Protein AF-A0A5S4T501-F1 (afdb_monomer_lite)

Structure (mmCIF, N/CA/C/O backbone):
data_AF-A0A5S4T501-F1
#
_entry.id   AF-A0A5S4T501-F1
#
loop_
_atom_site.group_PDB
_atom_site.id
_atom_site.type_symbol
_atom_site.label_atom_id
_atom_site.label_alt_id
_atom_site.label_comp_id
_atom_site.label_asym_id
_atom_site.label_entity_id
_atom_site.label_seq_id
_atom_site.pdbx_PDB_ins_code
_atom_site.Cartn_x
_atom_site.Cartn_y
_atom_site.Cartn_z
_atom_site.occupancy
_atom_site.B_iso_or_equiv
_atom_site.auth_seq_id
_atom_site.auth_comp_id
_atom_site.auth_asym_id
_atom_site.auth_a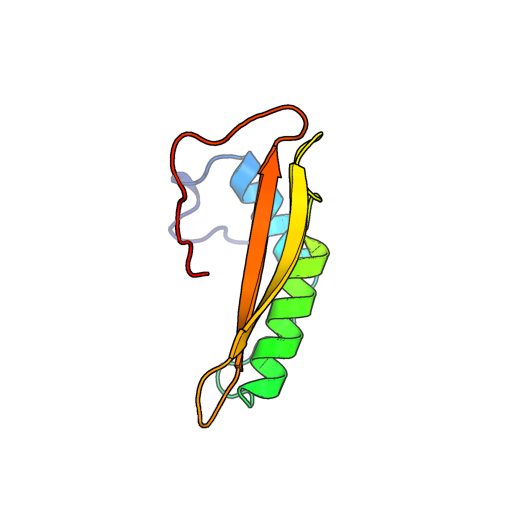tom_id
_atom_site.pdbx_PDB_model_num
ATOM 1 N N . MET A 1 1 ? 12.383 9.276 -26.390 1.00 61.41 1 MET A N 1
ATOM 2 C CA . MET A 1 1 ? 11.109 8.535 -26.317 1.00 61.41 1 MET A CA 1
ATOM 3 C C . MET A 1 1 ? 9.989 9.536 -26.491 1.00 61.41 1 MET A C 1
ATOM 5 O O . MET A 1 1 ? 10.057 10.598 -25.885 1.00 61.41 1 MET A O 1
ATOM 9 N N . ASP A 1 2 ? 9.027 9.239 -27.358 1.00 83.62 2 ASP A N 1
ATOM 10 C CA . ASP A 1 2 ? 7.805 10.034 -27.459 1.00 83.62 2 ASP A CA 1
ATOM 11 C C . ASP A 1 2 ? 7.016 9.892 -26.145 1.00 83.62 2 ASP A C 1
ATOM 13 O O . ASP A 1 2 ? 6.739 8.775 -25.713 1.00 83.62 2 ASP A O 1
ATOM 17 N N . ARG A 1 3 ? 6.705 11.016 -25.485 1.00 86.12 3 ARG A N 1
ATOM 18 C CA . ARG A 1 3 ? 5.919 11.047 -24.234 1.00 86.12 3 ARG A CA 1
ATOM 19 C C . ARG A 1 3 ? 4.418 10.823 -24.478 1.00 86.12 3 ARG A C 1
ATOM 21 O O . ARG A 1 3 ? 3.641 10.736 -23.530 1.00 86.12 3 ARG A O 1
ATOM 28 N N . GLY A 1 4 ? 4.008 10.689 -25.739 1.00 89.56 4 GLY A N 1
ATOM 29 C CA . GLY A 1 4 ? 2.669 10.284 -26.138 1.00 89.56 4 GLY A CA 1
ATOM 30 C C . GLY A 1 4 ? 1.601 11.355 -25.913 1.00 89.56 4 GLY A C 1
ATOM 31 O O . GLY A 1 4 ? 1.872 12.498 -25.549 1.00 89.56 4 GLY A O 1
ATOM 32 N N . LYS A 1 5 ? 0.337 10.966 -26.119 1.00 93.38 5 LYS A N 1
ATOM 33 C CA . LYS A 1 5 ? -0.825 11.879 -26.151 1.00 93.38 5 LYS A CA 1
ATOM 34 C C . LYS A 1 5 ? -1.071 12.697 -24.874 1.00 93.38 5 LYS A C 1
ATOM 36 O O . LYS A 1 5 ? -1.834 13.655 -24.917 1.00 93.38 5 LYS A O 1
ATOM 41 N N . TYR A 1 6 ? -0.458 12.324 -23.751 1.00 92.56 6 TYR A N 1
ATOM 42 C CA . TYR A 1 6 ? -0.622 13.002 -22.461 1.00 92.56 6 TYR A CA 1
ATOM 43 C C . TYR A 1 6 ? 0.565 13.897 -22.087 1.00 92.56 6 TYR A C 1
ATOM 45 O O . TYR A 1 6 ? 0.548 14.491 -21.012 1.00 92.56 6 TYR A O 1
ATOM 53 N N . ALA A 1 7 ? 1.564 14.039 -22.971 1.00 93.12 7 ALA A N 1
ATOM 54 C CA . ALA A 1 7 ? 2.803 14.790 -22.739 1.00 93.12 7 ALA A CA 1
ATOM 55 C C . ALA A 1 7 ? 2.593 16.159 -22.071 1.00 93.12 7 ALA A C 1
ATOM 57 O O . ALA A 1 7 ? 3.339 16.524 -21.167 1.00 93.12 7 ALA A O 1
ATOM 58 N N . GLN A 1 8 ? 1.570 16.897 -22.509 1.00 94.69 8 GLN A N 1
ATOM 59 C CA . GLN A 1 8 ? 1.297 18.269 -22.073 1.00 94.69 8 GLN A CA 1
ATOM 60 C C . GLN A 1 8 ? 0.352 18.374 -20.864 1.00 94.69 8 GLN A C 1
ATOM 62 O O . GLN A 1 8 ? 0.146 19.476 -20.368 1.00 94.69 8 GLN A O 1
ATOM 67 N N . LEU A 1 9 ? -0.246 17.265 -20.409 1.00 96.00 9 LEU A N 1
ATOM 68 C CA . LEU A 1 9 ? -1.222 17.263 -19.308 1.00 96.00 9 LEU A CA 1
ATOM 69 C C . LEU A 1 9 ? -0.613 16.891 -17.956 1.00 96.00 9 LEU A C 1
ATOM 71 O O . LEU A 1 9 ? -1.232 17.144 -16.927 1.00 96.00 9 LEU A O 1
ATOM 75 N N . LEU A 1 10 ? 0.558 16.258 -17.964 1.00 95.88 10 LEU A N 1
ATOM 76 C CA . LEU A 1 10 ? 1.237 15.822 -16.751 1.00 95.88 10 LEU A CA 1
ATOM 77 C C . LEU A 1 10 ? 2.330 16.817 -16.384 1.00 95.88 10 LEU A C 1
ATOM 79 O O . LEU A 1 10 ? 3.087 17.280 -17.244 1.00 95.88 10 LEU A O 1
ATOM 83 N N . ASP A 1 11 ? 2.413 17.131 -15.100 1.00 96.00 11 ASP A N 1
ATOM 84 C CA . ASP A 1 11 ? 3.469 17.970 -14.562 1.00 96.00 11 ASP A CA 1
ATOM 85 C C . ASP A 1 11 ? 4.835 17.247 -14.584 1.00 96.00 11 ASP A C 1
ATOM 87 O O . ASP A 1 11 ? 4.924 16.025 -14.775 1.00 96.00 11 ASP A O 1
ATOM 91 N N . PRO A 1 12 ? 5.939 17.998 -14.420 1.00 95.12 12 PRO A N 1
ATOM 92 C CA . PRO A 1 12 ? 7.277 17.420 -14.448 1.00 95.12 12 PRO A CA 1
ATOM 93 C C . PRO A 1 12 ? 7.541 16.350 -13.378 1.00 95.12 12 PRO A C 1
ATOM 95 O O . PRO A 1 12 ? 8.336 15.446 -13.638 1.00 95.12 12 PRO A O 1
ATOM 98 N N . GLU A 1 13 ? 6.905 16.425 -12.204 1.00 95.69 13 GLU A N 1
ATOM 99 C CA . GLU A 1 13 ? 7.106 15.458 -11.115 1.00 95.69 13 GLU A CA 1
ATOM 100 C C . GLU A 1 13 ? 6.483 14.105 -11.474 1.00 95.69 13 GLU A C 1
ATOM 102 O O . GLU A 1 13 ? 7.137 13.066 -11.351 1.00 95.69 13 GLU A O 1
ATOM 107 N N . TYR A 1 14 ? 5.273 14.111 -12.036 1.00 94.19 14 TYR A N 1
ATOM 108 C CA . TYR A 1 14 ? 4.650 12.895 -12.560 1.00 94.19 14 TYR A CA 1
ATOM 109 C C . TYR A 1 14 ? 5.468 12.258 -13.688 1.00 94.19 14 TYR A C 1
ATOM 111 O O . TYR A 1 14 ? 5.599 11.033 -13.734 1.00 94.19 14 TYR A O 1
ATOM 119 N N . TRP A 1 15 ? 6.070 13.056 -14.575 1.00 94.81 15 TRP A N 1
ATOM 120 C CA . TRP A 1 15 ? 6.977 12.515 -15.594 1.00 94.81 15 TRP A CA 1
ATOM 121 C C . TRP A 1 15 ? 8.216 11.858 -14.987 1.00 94.81 15 TRP A C 1
ATOM 123 O O . TRP A 1 15 ? 8.591 10.772 -15.424 1.00 94.81 15 TRP A O 1
ATOM 133 N N . ALA A 1 16 ? 8.819 12.466 -13.962 1.00 94.44 16 ALA A N 1
ATOM 134 C CA . ALA A 1 16 ? 9.954 11.870 -13.262 1.00 94.44 16 ALA A CA 1
ATOM 135 C C . ALA A 1 16 ? 9.580 10.530 -12.601 1.00 94.44 16 ALA A C 1
ATOM 137 O O . ALA A 1 16 ? 10.356 9.574 -12.659 1.00 94.44 16 ALA A O 1
ATOM 138 N N . TYR A 1 17 ? 8.375 10.432 -12.031 1.00 92.62 17 TYR A N 1
ATOM 139 C CA . TYR A 1 17 ? 7.849 9.173 -11.505 1.00 92.62 17 TYR A CA 1
ATOM 140 C C . TYR A 1 17 ? 7.680 8.111 -12.604 1.00 92.62 17 TYR A C 1
ATOM 142 O O . TYR A 1 17 ? 8.164 6.990 -12.447 1.00 92.62 17 TYR A O 1
ATOM 150 N N . ILE A 1 18 ? 7.065 8.458 -13.741 1.00 92.00 18 ILE A N 1
ATOM 151 C CA . ILE A 1 18 ? 6.889 7.542 -14.884 1.00 92.00 18 ILE A CA 1
ATOM 152 C C . ILE A 1 18 ? 8.240 7.039 -15.404 1.00 92.00 18 ILE A C 1
ATOM 154 O O . ILE A 1 18 ? 8.402 5.840 -15.64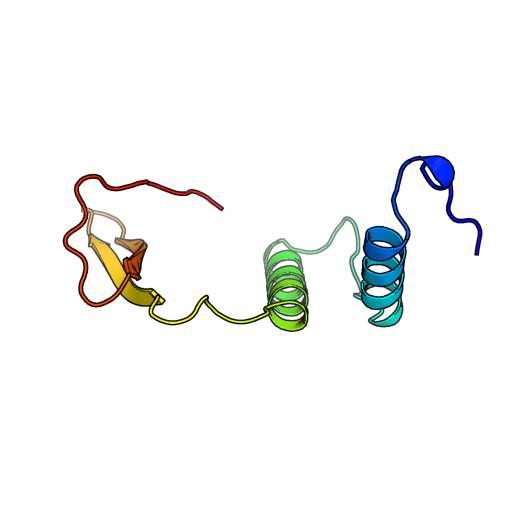1 1.00 92.00 18 ILE A O 1
ATOM 158 N N . ASP A 1 19 ? 9.225 7.927 -15.545 1.00 92.62 19 ASP A N 1
ATOM 159 C CA . ASP A 1 19 ? 10.571 7.561 -15.990 1.00 92.62 19 ASP A CA 1
ATOM 160 C C . ASP A 1 19 ? 11.228 6.572 -14.999 1.00 92.62 19 ASP A C 1
ATOM 162 O O . ASP A 1 19 ? 11.825 5.576 -15.416 1.00 92.62 19 ASP A O 1
ATOM 166 N N . ALA A 1 20 ? 11.040 6.770 -13.687 1.00 92.50 20 ALA A N 1
ATOM 167 C CA . ALA A 1 20 ? 11.538 5.868 -12.644 1.00 92.50 20 ALA A CA 1
ATOM 168 C C . ALA A 1 20 ? 10.833 4.496 -12.607 1.00 92.50 20 ALA A C 1
ATOM 170 O O . ALA A 1 20 ? 11.457 3.497 -12.227 1.00 92.50 20 ALA A O 1
ATOM 171 N N . VAL A 1 21 ? 9.549 4.434 -12.977 1.00 90.69 21 VAL A N 1
ATOM 172 C CA . VAL A 1 21 ? 8.800 3.178 -13.156 1.00 90.69 21 VAL A CA 1
ATOM 173 C C . VAL A 1 21 ? 9.310 2.433 -14.388 1.00 90.69 21 VAL A C 1
ATOM 175 O O . VAL A 1 21 ? 9.671 1.261 -14.287 1.00 90.69 21 VAL A O 1
ATOM 178 N N . ASN A 1 22 ? 9.415 3.109 -15.534 1.00 89.38 22 ASN A N 1
ATOM 179 C CA . ASN A 1 22 ? 9.824 2.491 -16.797 1.00 89.38 22 ASN A CA 1
ATOM 180 C C . ASN A 1 22 ? 11.251 1.926 -16.752 1.00 89.38 22 ASN A C 1
ATOM 182 O O . ASN A 1 22 ? 11.500 0.854 -17.300 1.00 89.38 22 ASN A O 1
ATOM 186 N N . ALA A 1 23 ? 12.173 2.603 -16.060 1.00 90.69 23 ALA A N 1
ATOM 187 C CA . ALA A 1 23 ? 13.559 2.156 -15.913 1.00 90.69 23 ALA A CA 1
ATOM 188 C C . ALA A 1 23 ? 13.713 0.819 -15.157 1.00 90.69 23 ALA A C 1
ATOM 190 O O . ALA A 1 23 ? 14.759 0.182 -15.252 1.00 90.69 23 ALA A O 1
ATOM 191 N N . ARG A 1 24 ? 12.693 0.384 -14.403 1.00 86.62 24 ARG A N 1
ATOM 192 C CA . ARG A 1 24 ? 12.707 -0.891 -13.663 1.00 86.62 24 ARG A CA 1
ATOM 193 C C . ARG A 1 24 ? 12.311 -2.102 -14.510 1.00 86.62 24 ARG A C 1
ATOM 195 O O . ARG A 1 24 ? 12.543 -3.221 -14.074 1.00 86.62 24 ARG A O 1
ATOM 202 N N . HIS A 1 25 ? 11.768 -1.893 -15.713 1.00 81.88 25 HIS A N 1
ATOM 203 C CA . HIS A 1 25 ? 11.457 -2.956 -16.679 1.00 81.88 25 HIS A CA 1
ATOM 204 C C . HIS A 1 25 ? 10.608 -4.118 -16.121 1.00 81.88 25 HIS A C 1
ATOM 206 O O . HIS A 1 25 ? 10.916 -5.287 -16.352 1.00 81.88 25 HIS A O 1
ATOM 212 N N . PHE A 1 26 ? 9.509 -3.807 -15.426 1.00 83.31 26 PHE A N 1
ATOM 213 C CA . PHE A 1 26 ? 8.540 -4.818 -14.989 1.00 83.31 26 PHE A CA 1
ATOM 214 C C . PHE A 1 26 ? 7.984 -5.606 -16.187 1.00 83.31 26 PHE A C 1
ATOM 216 O O . PHE A 1 26 ? 7.464 -5.026 -17.143 1.00 83.31 26 PHE A O 1
ATOM 223 N N . SER A 1 27 ? 8.092 -6.933 -16.148 1.00 77.69 27 SER A N 1
ATOM 224 C CA . SER A 1 27 ? 7.781 -7.842 -17.261 1.00 77.69 27 SER A CA 1
ATOM 225 C C . SER A 1 27 ? 6.291 -8.198 -17.360 1.00 77.69 27 SER A C 1
ATOM 227 O O . SER A 1 27 ? 5.919 -9.366 -17.465 1.00 77.69 27 SER A O 1
ATOM 229 N N . ALA A 1 28 ? 5.418 -7.190 -17.340 1.00 82.38 28 ALA A N 1
ATOM 230 C CA . ALA A 1 28 ? 3.975 -7.393 -17.452 1.00 82.38 28 ALA A CA 1
ATOM 231 C C . ALA A 1 28 ? 3.564 -7.881 -18.855 1.00 82.38 28 ALA A C 1
ATOM 233 O O . ALA A 1 28 ? 4.022 -7.357 -19.873 1.00 82.38 28 ALA A O 1
ATOM 234 N N . ASN A 1 29 ? 2.644 -8.846 -18.917 1.00 85.00 29 ASN A N 1
ATOM 235 C CA . ASN A 1 29 ? 2.032 -9.337 -20.154 1.00 85.00 29 ASN A CA 1
ATOM 236 C C . ASN A 1 29 ? 0.527 -9.580 -19.933 1.00 85.00 29 ASN A C 1
ATOM 238 O O . ASN A 1 29 ? 0.135 -10.135 -18.914 1.00 85.00 29 ASN A O 1
ATOM 242 N N . ALA A 1 30 ? -0.306 -9.208 -20.910 1.00 80.56 30 ALA A N 1
ATOM 243 C CA . ALA A 1 30 ? -1.772 -9.257 -20.876 1.00 80.56 30 ALA A CA 1
ATOM 244 C C . ALA A 1 30 ? -2.410 -10.669 -20.827 1.00 80.56 30 ALA A C 1
ATOM 246 O O . ALA A 1 30 ? -3.607 -10.808 -21.067 1.00 80.56 30 ALA A O 1
ATOM 247 N N . GLY A 1 31 ? -1.641 -11.721 -20.548 1.00 88.94 31 GLY A N 1
ATOM 248 C CA . GLY A 1 31 ? -2.132 -13.099 -20.438 1.00 88.94 31 GLY A CA 1
ATOM 249 C C . GLY A 1 31 ? -1.478 -13.888 -19.308 1.00 88.94 31 GLY A C 1
ATOM 250 O O . GLY A 1 31 ? -1.427 -15.116 -19.370 1.00 88.94 31 GLY A O 1
ATOM 251 N N . MET A 1 32 ? -0.905 -13.198 -18.323 1.00 93.38 32 MET A N 1
ATOM 252 C CA . MET A 1 32 ? -0.284 -13.850 -17.178 1.00 93.38 32 MET A CA 1
ATOM 253 C C . MET A 1 32 ? -1.348 -14.542 -16.307 1.00 93.38 32 MET A C 1
ATOM 255 O O . MET A 1 32 ? -2.476 -14.068 -16.196 1.00 93.38 32 MET A O 1
ATOM 259 N N . PRO A 1 33 ? -1.021 -15.675 -15.662 1.00 95.31 33 PRO A N 1
ATOM 260 C CA . PRO A 1 33 ? -1.848 -16.208 -14.586 1.00 95.31 33 PRO A CA 1
ATOM 261 C C . PRO A 1 33 ? -2.012 -15.169 -13.470 1.00 95.31 33 PRO A C 1
ATOM 263 O O . PRO A 1 33 ? -1.051 -14.472 -13.133 1.00 95.31 33 PRO A O 1
ATOM 266 N N . VAL A 1 34 ? -3.194 -15.104 -12.853 1.00 94.75 34 VAL A N 1
ATOM 267 C CA . VAL A 1 34 ? -3.522 -14.091 -11.831 1.00 94.75 34 VAL A CA 1
ATOM 268 C C . VAL A 1 34 ? -2.548 -14.103 -10.647 1.00 94.75 34 VAL A C 1
ATOM 270 O O . VAL A 1 34 ? -2.263 -13.070 -10.049 1.00 94.75 34 VAL A O 1
ATOM 273 N N . GLU A 1 35 ? -1.981 -15.258 -10.315 1.00 94.94 35 GLU A N 1
ATOM 274 C CA . GLU A 1 35 ? -0.972 -15.416 -9.272 1.00 94.94 35 GLU A CA 1
ATOM 275 C C . GLU A 1 35 ? 0.337 -14.706 -9.636 1.00 94.94 35 GLU A C 1
ATOM 277 O O . GLU A 1 35 ? 0.962 -14.086 -8.777 1.00 94.94 35 GLU A O 1
ATOM 282 N N . GLN A 1 36 ? 0.735 -14.758 -10.909 1.00 93.81 36 GLN A N 1
ATOM 283 C CA . GLN A 1 36 ? 1.928 -14.071 -11.403 1.00 93.81 36 GLN A CA 1
ATOM 284 C C . GLN A 1 36 ? 1.681 -12.569 -11.541 1.00 93.81 36 GLN A C 1
ATOM 286 O O . GLN A 1 36 ? 2.564 -11.779 -11.219 1.00 93.81 36 GLN A O 1
ATOM 291 N N . GLU A 1 37 ? 0.478 -12.168 -11.963 1.00 93.69 37 GLU A N 1
ATOM 292 C CA . GLU A 1 37 ? 0.082 -10.756 -11.974 1.00 93.69 37 GLU A CA 1
ATOM 293 C C . GLU A 1 37 ? 0.126 -10.154 -10.565 1.00 93.69 37 GLU A C 1
ATOM 295 O O . GLU A 1 37 ? 0.665 -9.065 -10.379 1.00 93.69 37 GLU A O 1
ATOM 300 N N . ARG A 1 38 ? -0.373 -10.880 -9.554 1.00 94.19 38 ARG A N 1
ATOM 301 C CA . ARG A 1 38 ? -0.313 -10.455 -8.147 1.00 94.19 38 ARG A CA 1
ATOM 302 C C . ARG A 1 38 ? 1.116 -10.337 -7.638 1.00 94.19 38 ARG A C 1
ATOM 304 O O . ARG A 1 38 ? 1.445 -9.327 -7.032 1.00 94.19 38 ARG A O 1
ATOM 311 N N . ALA A 1 39 ? 1.965 -11.324 -7.920 1.00 93.62 39 ALA A N 1
ATOM 312 C CA . ALA A 1 39 ? 3.369 -11.271 -7.520 1.00 93.62 39 ALA A CA 1
ATOM 313 C C . ALA A 1 39 ? 4.094 -10.064 -8.140 1.00 93.62 39 ALA A C 1
ATOM 315 O O . ALA A 1 39 ? 4.829 -9.365 -7.444 1.00 93.62 39 ALA A O 1
ATOM 316 N N . LEU A 1 40 ? 3.840 -9.785 -9.423 1.00 93.12 40 LEU A N 1
ATOM 317 C CA . LEU A 1 40 ? 4.396 -8.615 -10.098 1.00 93.12 40 LEU A CA 1
ATOM 318 C C . LEU A 1 40 ? 3.868 -7.309 -9.490 1.00 93.12 40 LEU A C 1
ATOM 320 O O . LEU A 1 40 ? 4.635 -6.379 -9.259 1.00 93.12 40 LEU A O 1
ATOM 324 N N . TYR A 1 41 ? 2.569 -7.238 -9.198 1.00 91.50 41 TYR A N 1
ATOM 325 C CA . TYR A 1 41 ? 1.976 -6.072 -8.550 1.00 91.50 41 TYR A CA 1
ATOM 326 C C . TYR A 1 41 ? 2.567 -5.824 -7.155 1.00 91.50 41 TYR A C 1
ATOM 328 O O . TYR A 1 41 ? 2.901 -4.685 -6.832 1.00 91.50 41 TYR A O 1
ATOM 336 N N . ASP A 1 42 ? 2.748 -6.872 -6.348 1.00 93.62 42 ASP A N 1
ATOM 337 C CA . ASP A 1 42 ? 3.354 -6.772 -5.017 1.00 93.62 42 ASP A CA 1
ATOM 338 C C . ASP A 1 42 ? 4.808 -6.278 -5.096 1.00 93.62 42 ASP A C 1
ATOM 340 O O . ASP A 1 42 ? 5.217 -5.427 -4.303 1.00 93.62 42 ASP A O 1
ATOM 344 N N . GLU A 1 43 ? 5.576 -6.743 -6.088 1.00 92.81 43 GLU A N 1
ATOM 345 C CA . GLU A 1 43 ? 6.930 -6.251 -6.367 1.00 92.81 43 GLU A CA 1
ATOM 346 C C . GLU A 1 43 ? 6.922 -4.758 -6.728 1.00 92.81 43 GLU A C 1
ATOM 348 O O . GLU A 1 43 ? 7.672 -3.963 -6.150 1.00 92.81 43 GLU A O 1
ATOM 353 N N . MET A 1 44 ? 6.038 -4.358 -7.648 1.00 91.62 44 MET A N 1
ATOM 354 C CA . MET A 1 44 ? 5.871 -2.962 -8.048 1.00 91.62 44 MET A CA 1
ATOM 355 C C . MET A 1 44 ? 5.493 -2.082 -6.851 1.00 91.62 44 MET A C 1
ATOM 357 O O . MET A 1 44 ? 6.117 -1.045 -6.624 1.00 91.62 44 MET A O 1
ATOM 361 N N . ALA A 1 45 ? 4.505 -2.498 -6.057 1.00 91.38 45 ALA A N 1
ATOM 362 C CA . ALA A 1 45 ? 4.044 -1.762 -4.886 1.00 91.38 45 ALA A CA 1
ATOM 363 C C . ALA A 1 45 ? 5.153 -1.620 -3.832 1.00 91.38 45 ALA A C 1
ATOM 365 O O . ALA A 1 45 ? 5.336 -0.535 -3.275 1.00 91.38 45 ALA A O 1
ATOM 366 N N . ALA A 1 46 ? 5.935 -2.677 -3.593 1.00 92.38 46 ALA A N 1
ATOM 367 C CA . ALA A 1 46 ? 7.063 -2.643 -2.669 1.00 92.38 46 ALA A CA 1
ATOM 368 C C . ALA A 1 46 ? 8.162 -1.670 -3.127 1.00 92.38 46 ALA A C 1
ATOM 370 O O . ALA A 1 46 ? 8.697 -0.923 -2.307 1.00 92.38 46 ALA A O 1
ATOM 371 N N . ALA A 1 47 ? 8.464 -1.621 -4.429 1.00 91.88 47 ALA A N 1
ATOM 372 C CA . ALA A 1 47 ? 9.509 -0.759 -4.984 1.00 91.88 47 ALA A CA 1
ATOM 373 C C . ALA A 1 47 ? 9.240 0.748 -4.809 1.00 91.88 47 ALA A C 1
ATOM 375 O O . ALA A 1 47 ? 10.188 1.538 -4.790 1.00 91.88 47 ALA A O 1
ATOM 376 N N . PHE A 1 48 ? 7.969 1.141 -4.682 1.00 89.81 48 PHE A N 1
ATOM 377 C CA . PHE A 1 48 ? 7.537 2.531 -4.497 1.00 89.81 48 PHE A CA 1
ATOM 378 C C . PHE A 1 48 ? 6.929 2.800 -3.116 1.00 89.81 48 PHE A C 1
ATOM 380 O O . PHE A 1 48 ? 6.420 3.894 -2.867 1.00 89.81 48 PHE A O 1
ATOM 387 N N . HIS A 1 49 ? 6.991 1.835 -2.198 1.00 91.12 49 HIS A N 1
ATOM 388 C CA . HIS A 1 49 ? 6.491 2.024 -0.847 1.00 91.12 49 HIS A CA 1
ATOM 389 C C . HIS A 1 49 ? 7.389 3.002 -0.074 1.00 91.12 49 HIS A C 1
ATOM 391 O O . HIS A 1 49 ? 8.513 2.678 0.299 1.00 91.12 49 HIS A O 1
ATOM 397 N N . THR A 1 50 ? 6.879 4.199 0.217 1.00 89.81 50 THR A N 1
ATOM 398 C CA . THR A 1 50 ? 7.603 5.251 0.959 1.00 89.81 50 THR A CA 1
ATOM 399 C C . THR A 1 50 ? 7.543 5.080 2.480 1.00 89.81 50 THR A C 1
ATOM 401 O O . THR A 1 50 ? 8.009 5.938 3.229 1.00 89.81 50 THR A O 1
ATOM 404 N N . GLY A 1 51 ? 6.990 3.963 2.955 1.00 90.38 51 GLY A N 1
ATOM 405 C CA . GLY A 1 51 ? 6.728 3.725 4.367 1.00 90.38 51 GLY A CA 1
ATOM 406 C C . GLY A 1 51 ? 5.389 4.305 4.814 1.00 90.38 51 GLY A C 1
ATOM 407 O O . GLY A 1 51 ? 4.503 4.615 4.017 1.00 90.38 51 GLY A O 1
ATOM 408 N N . ARG A 1 52 ? 5.219 4.408 6.130 1.00 90.81 52 ARG A N 1
ATOM 409 C CA . ARG A 1 52 ? 4.014 4.963 6.756 1.00 90.81 52 ARG A CA 1
ATOM 410 C C . ARG A 1 52 ? 4.337 6.339 7.339 1.00 90.81 52 ARG A C 1
ATOM 412 O O . ARG A 1 52 ? 5.469 6.539 7.781 1.00 90.81 52 ARG A O 1
ATOM 419 N N . PRO A 1 53 ? 3.369 7.271 7.387 1.00 93.88 53 PRO A N 1
ATOM 420 C CA . PRO A 1 53 ? 3.565 8.536 8.084 1.00 93.88 53 PRO A CA 1
ATOM 421 C C . PRO A 1 53 ? 3.962 8.321 9.551 1.00 93.88 53 PRO A C 1
ATOM 423 O O . PRO A 1 53 ? 3.548 7.346 10.183 1.00 93.88 53 PRO A O 1
ATOM 426 N N . ALA A 1 54 ? 4.748 9.246 10.102 1.00 94.06 54 ALA A N 1
ATOM 427 C CA . ALA A 1 54 ? 5.193 9.177 11.490 1.00 94.06 54 ALA A CA 1
ATOM 428 C C . ALA A 1 54 ? 4.003 9.123 12.468 1.00 94.06 54 ALA A C 1
ATOM 430 O O . ALA A 1 54 ? 3.010 9.832 12.297 1.00 94.06 54 ALA A O 1
ATOM 431 N N . GLY A 1 55 ? 4.119 8.277 13.494 1.00 94.50 55 GLY A N 1
ATOM 432 C CA . GLY A 1 55 ? 3.075 8.072 14.503 1.00 94.50 55 GLY A CA 1
ATOM 433 C C . GLY A 1 55 ? 1.897 7.207 14.043 1.00 94.50 55 GLY A C 1
ATOM 434 O O . GLY A 1 55 ? 0.965 7.020 14.819 1.00 94.50 55 GLY A O 1
ATOM 435 N N . VAL A 1 56 ? 1.899 6.679 12.811 1.00 95.25 56 VAL A N 1
ATOM 436 C CA . VAL A 1 56 ? 0.871 5.727 12.366 1.00 95.25 56 VAL A CA 1
ATOM 437 C C . VAL A 1 56 ? 1.254 4.307 12.777 1.00 95.25 56 VAL A C 1
ATOM 439 O O . VAL A 1 56 ? 2.170 3.706 12.215 1.00 95.25 56 VAL A O 1
ATOM 442 N N . GLU A 1 57 ? 0.499 3.753 13.716 1.00 93.81 57 GLU A N 1
ATOM 443 C CA . GLU A 1 57 ? 0.587 2.364 14.150 1.00 93.81 57 GLU A CA 1
ATOM 444 C C . GLU A 1 57 ? -0.337 1.465 13.330 1.00 93.81 57 GLU A C 1
ATOM 446 O O . GLU A 1 57 ? -1.401 1.889 12.859 1.00 93.81 57 GLU A O 1
ATOM 451 N N . THR A 1 58 ? 0.052 0.197 13.191 1.00 95.25 58 THR A N 1
ATOM 452 C CA . THR A 1 58 ? -0.743 -0.816 12.494 1.00 95.25 58 THR A CA 1
ATOM 453 C C . THR A 1 58 ? -0.983 -2.038 13.357 1.00 95.25 58 THR A C 1
ATOM 455 O O . THR A 1 58 ? -0.053 -2.559 13.964 1.00 95.25 58 THR A O 1
ATOM 458 N N . GLU A 1 59 ? -2.214 -2.530 13.330 1.00 95.38 59 GLU A N 1
ATOM 459 C CA . GLU A 1 59 ? -2.633 -3.777 13.964 1.00 95.38 59 GLU A CA 1
ATOM 460 C C . GLU A 1 59 ? -3.310 -4.651 12.904 1.00 95.38 59 GLU A C 1
ATOM 462 O O . GLU A 1 59 ? -4.319 -4.245 12.321 1.00 95.38 59 GLU A O 1
ATOM 467 N N . ASP A 1 60 ? -2.748 -5.831 12.651 1.00 98.19 60 ASP A N 1
ATOM 468 C CA . ASP A 1 60 ? -3.345 -6.827 11.762 1.00 98.19 60 ASP A CA 1
ATOM 469 C C . ASP A 1 60 ? -4.277 -7.746 12.546 1.00 98.19 60 ASP A C 1
ATOM 471 O O . ASP A 1 60 ? -3.995 -8.133 13.680 1.00 98.19 60 ASP A O 1
ATOM 475 N N . GLY A 1 61 ? -5.392 -8.111 11.927 1.00 97.94 61 GLY A N 1
ATOM 476 C CA . GLY A 1 61 ? -6.361 -9.027 12.504 1.00 97.94 61 GLY A CA 1
ATOM 477 C C . GLY A 1 61 ? -7.207 -9.695 11.433 1.00 97.94 61 GLY A C 1
ATOM 478 O O . GLY A 1 61 ? -7.003 -9.509 10.233 1.00 97.94 61 GLY A O 1
ATOM 479 N N . ALA A 1 62 ? -8.181 -10.483 11.874 1.00 98.06 62 ALA A N 1
ATOM 480 C CA . ALA A 1 62 ? -9.151 -11.092 10.982 1.00 98.06 62 ALA A CA 1
ATOM 481 C C . ALA A 1 62 ? -10.543 -11.114 11.615 1.00 98.06 62 ALA A C 1
ATOM 483 O O . ALA A 1 62 ? -10.694 -11.289 12.823 1.00 98.06 62 ALA A O 1
ATOM 484 N N . ILE A 1 63 ? -11.564 -10.941 10.780 1.00 97.06 63 ILE A N 1
ATOM 485 C CA . ILE A 1 63 ? -12.958 -11.194 11.137 1.00 97.06 63 ILE A CA 1
ATOM 486 C C . ILE A 1 63 ? -13.242 -12.656 10.799 1.00 97.06 63 ILE A C 1
ATOM 488 O O . ILE A 1 63 ? -13.298 -13.025 9.624 1.00 97.06 63 ILE A O 1
ATOM 492 N N . THR A 1 64 ? -13.401 -13.487 11.826 1.00 98.06 64 THR A N 1
ATOM 493 C CA . THR A 1 64 ? -13.736 -14.906 11.663 1.00 98.06 64 THR A CA 1
ATOM 494 C C . THR A 1 64 ? -15.225 -15.068 11.373 1.00 98.06 64 THR A C 1
ATOM 496 O O . THR A 1 64 ? -16.072 -14.604 12.135 1.00 98.06 64 THR A O 1
ATOM 499 N N . LEU A 1 65 ? -15.537 -15.742 10.271 1.00 97.38 65 LEU A N 1
ATOM 500 C CA . LEU A 1 65 ? -16.869 -16.189 9.872 1.00 97.38 65 LEU A CA 1
ATOM 501 C C . LEU A 1 65 ? -16.915 -17.725 9.914 1.00 97.38 65 LEU A C 1
ATOM 503 O O . LEU A 1 65 ? -15.902 -18.377 10.159 1.00 97.38 65 LEU A O 1
ATOM 507 N N . ALA A 1 66 ? -18.090 -18.313 9.683 1.00 97.31 66 ALA A N 1
ATOM 508 C CA . ALA A 1 66 ? -18.277 -19.764 9.778 1.00 97.31 66 ALA A CA 1
ATOM 509 C C . ALA A 1 66 ? -17.408 -20.570 8.789 1.00 97.31 66 ALA A C 1
ATOM 511 O O . ALA A 1 66 ? -16.994 -21.680 9.107 1.00 97.31 66 ALA A O 1
ATOM 5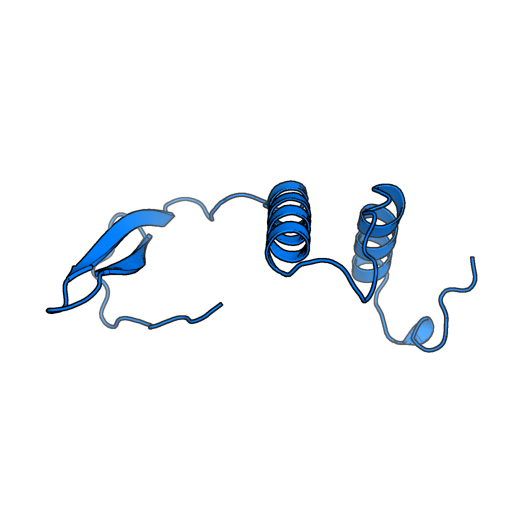12 N N . ASP A 1 67 ? -17.136 -20.020 7.606 1.00 97.50 67 ASP A N 1
ATOM 513 C CA . ASP A 1 67 ? -16.464 -20.690 6.487 1.00 97.50 67 ASP A CA 1
ATOM 514 C C . ASP A 1 67 ? -15.121 -20.053 6.097 1.00 97.50 67 ASP A C 1
ATOM 516 O O . ASP A 1 67 ? -14.370 -20.619 5.303 1.00 97.50 67 ASP A O 1
ATOM 520 N N . ARG A 1 68 ? -14.812 -18.862 6.623 1.00 97.44 68 ARG A N 1
ATOM 521 C CA . ARG A 1 68 ? -13.631 -18.087 6.227 1.00 97.44 68 ARG A CA 1
ATOM 522 C C . ARG A 1 68 ? -13.209 -17.072 7.276 1.00 97.44 68 ARG A C 1
ATOM 524 O O . ARG A 1 68 ? -13.977 -16.697 8.155 1.00 97.44 68 ARG A O 1
ATOM 531 N N . ALA A 1 69 ? -12.002 -16.550 7.111 1.00 98.00 69 ALA A N 1
ATOM 532 C CA . ALA A 1 69 ? -11.513 -15.390 7.840 1.00 98.00 69 ALA A CA 1
ATOM 533 C C . ALA A 1 69 ? -11.276 -14.241 6.855 1.00 98.00 69 ALA A C 1
ATOM 535 O O . ALA A 1 69 ? -10.680 -14.443 5.797 1.00 98.00 69 ALA A O 1
ATOM 536 N N . ILE A 1 70 ? -11.752 -13.042 7.188 1.00 97.31 70 ILE A N 1
ATOM 537 C CA . ILE A 1 70 ? -11.514 -11.836 6.390 1.00 97.31 70 ILE A CA 1
ATOM 538 C C . ILE A 1 70 ? -10.391 -11.044 7.063 1.00 97.31 70 ILE A C 1
ATOM 540 O O . ILE A 1 70 ? -10.627 -10.504 8.148 1.00 97.31 70 ILE A O 1
ATOM 544 N N . PRO A 1 71 ? -9.185 -10.972 6.473 1.00 98.06 71 PRO A N 1
ATOM 545 C CA . PRO A 1 71 ? -8.095 -10.204 7.052 1.00 98.06 71 PRO A CA 1
ATOM 546 C C . PRO A 1 71 ? -8.402 -8.706 6.989 1.00 98.06 71 PRO A C 1
ATOM 548 O O . PRO A 1 71 ? -8.999 -8.212 6.032 1.00 98.06 71 PRO A O 1
ATOM 551 N N . PHE A 1 72 ? -7.966 -7.973 8.006 1.00 97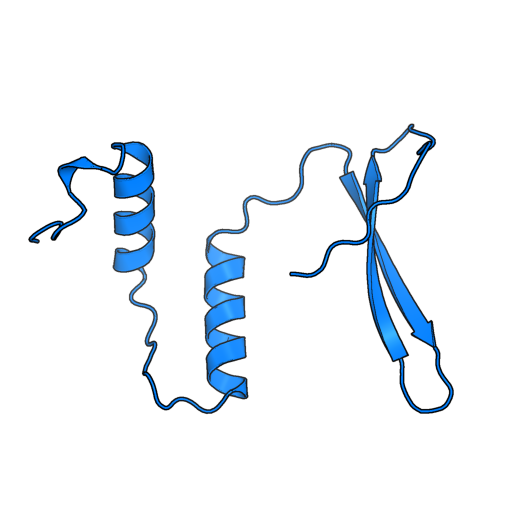.56 72 PHE A N 1
ATOM 552 C CA . PHE A 1 72 ? -7.966 -6.518 8.006 1.00 97.56 72 PHE A CA 1
ATOM 553 C C . PHE A 1 72 ? -6.664 -5.997 8.610 1.00 97.56 72 PHE A C 1
ATOM 555 O O . PHE A 1 72 ? -6.055 -6.639 9.464 1.00 97.56 72 PHE A O 1
ATOM 562 N N . ARG A 1 73 ? -6.289 -4.782 8.214 1.00 97.56 73 ARG A N 1
ATOM 563 C CA . ARG A 1 73 ? -5.274 -3.982 8.896 1.00 97.56 73 ARG A CA 1
ATOM 564 C C . ARG A 1 73 ? -5.927 -2.719 9.422 1.00 97.56 73 ARG A C 1
ATOM 566 O O . ARG A 1 73 ? -6.581 -1.991 8.676 1.00 97.56 73 ARG A O 1
ATOM 573 N N . ARG A 1 74 ? -5.756 -2.450 10.710 1.00 95.88 74 ARG A N 1
ATOM 574 C CA . ARG A 1 74 ? -6.208 -1.216 11.343 1.00 95.88 74 ARG A CA 1
ATOM 575 C C . ARG A 1 74 ? -5.037 -0.259 11.467 1.00 95.88 74 ARG A C 1
ATOM 577 O O . ARG A 1 74 ? -3.997 -0.626 11.997 1.00 95.88 74 ARG A O 1
ATOM 584 N N . TYR A 1 75 ? -5.248 0.972 11.026 1.00 95.56 75 TYR A N 1
ATOM 585 C CA . TYR A 1 75 ? -4.290 2.063 11.153 1.00 95.56 75 TYR A CA 1
ATOM 586 C C . TYR A 1 75 ? -4.774 3.018 12.245 1.00 95.56 75 TYR A C 1
ATOM 588 O O . TYR A 1 75 ? -5.952 3.388 12.259 1.00 95.56 75 TYR A O 1
ATOM 596 N N . ARG A 1 76 ? -3.894 3.407 13.169 1.00 94.44 76 ARG A N 1
ATOM 597 C CA . ARG A 1 76 ? -4.192 4.390 14.221 1.00 94.44 76 ARG A CA 1
ATOM 598 C C . ARG A 1 76 ? -3.076 5.416 14.312 1.00 94.44 76 ARG A C 1
ATOM 600 O O . ARG A 1 76 ? -1.920 5.082 14.110 1.00 94.44 76 ARG A O 1
ATOM 607 N N . LEU A 1 77 ? -3.435 6.656 14.622 1.00 93.94 77 LEU A N 1
ATOM 608 C CA . LEU A 1 77 ? -2.460 7.679 14.978 1.00 93.94 77 LEU A CA 1
ATOM 609 C C . LEU A 1 77 ? -2.203 7.588 16.487 1.00 93.94 77 LEU A C 1
ATOM 611 O O . LEU A 1 77 ? -3.158 7.670 17.263 1.00 93.94 77 LEU A O 1
ATOM 615 N N . ASP A 1 78 ? -0.945 7.405 16.878 1.00 90.69 78 ASP A N 1
ATOM 616 C CA . ASP A 1 78 ? -0.534 7.273 18.277 1.00 90.69 78 ASP A CA 1
ATOM 617 C C . ASP A 1 78 ? -0.965 8.491 19.116 1.00 90.69 78 ASP A C 1
ATOM 619 O O . ASP A 1 78 ? -1.057 9.625 18.632 1.00 90.69 78 ASP A O 1
ATOM 623 N N . GLY A 1 79 ? -1.307 8.241 20.380 1.00 87.44 79 GLY A N 1
ATOM 624 C CA . GLY A 1 79 ? -1.761 9.255 21.328 1.00 87.44 79 GLY A CA 1
ATOM 625 C C . GLY A 1 79 ? -3.126 9.868 21.000 1.00 87.44 79 GLY A C 1
ATOM 626 O O . GLY A 1 79 ? -3.507 10.879 21.597 1.00 87.44 79 GLY A O 1
ATOM 627 N N . ARG A 1 80 ? -3.887 9.302 20.049 1.00 88.75 80 ARG A N 1
ATOM 628 C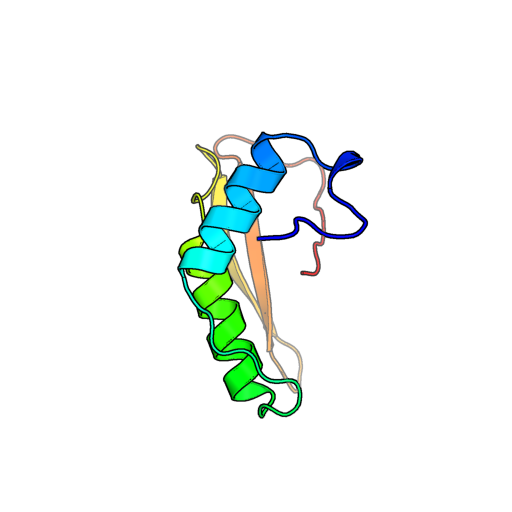 CA . ARG A 1 80 ? -5.200 9.826 19.639 1.00 88.75 80 ARG A CA 1
ATOM 629 C C . ARG A 1 80 ? -6.313 8.813 19.863 1.00 88.75 80 ARG A C 1
ATOM 631 O O . ARG A 1 80 ? -6.236 7.660 19.460 1.00 88.75 80 ARG A O 1
ATOM 638 N N . SER A 1 81 ? -7.414 9.296 20.437 1.00 89.50 81 SER A N 1
ATOM 639 C CA . SER A 1 81 ? -8.682 8.564 20.476 1.00 89.50 81 SER A CA 1
ATOM 640 C C . SER A 1 81 ? -9.503 8.901 19.223 1.00 89.50 81 SER A C 1
ATOM 642 O O . SER A 1 81 ? -9.905 10.060 19.063 1.00 89.50 81 SER A O 1
ATOM 644 N N . PRO A 1 82 ? -9.737 7.947 18.303 1.00 8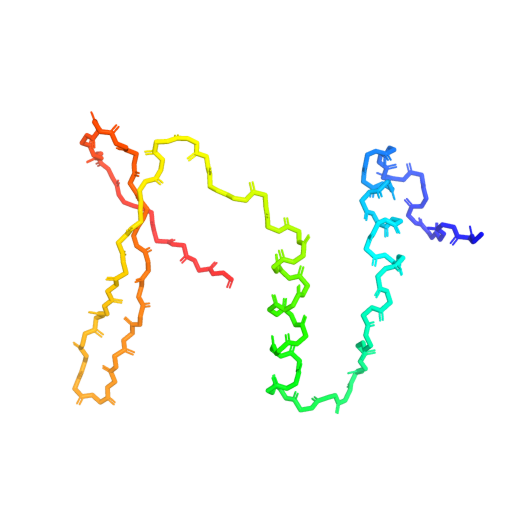9.75 82 PRO A N 1
ATOM 645 C CA . PRO A 1 82 ? -10.497 8.215 17.088 1.00 89.75 82 PRO A CA 1
ATOM 646 C C . PRO A 1 82 ? -11.977 8.465 17.411 1.00 89.75 82 PRO A C 1
ATOM 648 O O . PRO A 1 82 ? -12.582 7.743 18.198 1.00 89.75 82 PRO A O 1
ATOM 651 N N . ARG A 1 83 ? -12.579 9.480 16.776 1.00 94.06 83 ARG A N 1
ATOM 652 C CA . ARG A 1 83 ? -14.024 9.782 16.894 1.00 94.06 83 ARG A CA 1
ATOM 653 C C . ARG A 1 83 ? -14.885 9.042 15.865 1.00 94.06 83 ARG A C 1
ATOM 655 O O . ARG A 1 83 ? -16.105 9.048 15.980 1.00 94.06 83 ARG A O 1
ATOM 662 N N . ALA A 1 84 ? -14.250 8.456 14.855 1.00 94.50 84 ALA A N 1
ATOM 663 C CA . ALA A 1 84 ? -14.869 7.704 13.772 1.00 94.50 84 ALA A CA 1
ATOM 664 C C . ALA A 1 84 ? -13.865 6.683 13.217 1.00 94.50 84 ALA A C 1
ATOM 666 O O . ALA A 1 84 ? -12.659 6.805 13.446 1.00 94.50 84 ALA A O 1
ATOM 667 N N . ALA A 1 85 ? -14.368 5.705 12.466 1.00 94.12 85 ALA A N 1
ATOM 668 C CA . ALA A 1 85 ? -13.565 4.746 11.718 1.00 94.12 85 ALA A CA 1
ATOM 669 C C . ALA A 1 85 ? -13.899 4.846 10.224 1.00 94.12 85 ALA A C 1
ATOM 671 O O . ALA A 1 85 ? -15.053 5.068 9.862 1.00 94.12 85 ALA A O 1
ATOM 672 N N . ILE A 1 86 ? -12.889 4.666 9.372 1.00 95.81 86 ILE A N 1
ATOM 673 C CA . ILE A 1 86 ? -13.040 4.602 7.916 1.00 95.81 86 ILE A CA 1
ATOM 674 C C . ILE A 1 86 ? -12.729 3.172 7.490 1.00 95.81 86 ILE A C 1
ATOM 676 O O . ILE A 1 86 ? -11.680 2.635 7.847 1.00 95.81 86 ILE A O 1
ATOM 680 N N . LEU A 1 87 ? -13.639 2.569 6.729 1.00 96.62 87 LEU A N 1
ATOM 681 C CA . LEU A 1 87 ? -13.386 1.307 6.050 1.00 96.62 87 LEU A CA 1
ATOM 682 C C . LEU A 1 87 ? -12.834 1.612 4.656 1.00 96.62 87 LEU A C 1
ATOM 684 O O . LEU A 1 87 ? -13.486 2.300 3.874 1.00 96.62 87 LEU A O 1
ATOM 688 N N . TYR A 1 88 ? -11.628 1.127 4.376 1.00 96.56 88 TYR A N 1
ATOM 689 C CA . TYR A 1 88 ? -10.934 1.319 3.106 1.00 96.56 88 TYR A CA 1
ATOM 690 C C . TYR A 1 88 ? -10.793 -0.021 2.381 1.00 96.56 88 TYR A C 1
ATOM 692 O O . TYR A 1 88 ? -10.401 -1.014 2.993 1.00 96.56 88 TYR A O 1
ATOM 700 N N . PHE A 1 89 ? -11.098 -0.024 1.084 1.00 95.06 89 PHE A N 1
ATOM 701 C CA . PHE A 1 89 ? -10.899 -1.150 0.175 1.00 95.06 89 PHE A CA 1
ATOM 702 C C . PHE A 1 89 ? -9.872 -0.720 -0.877 1.00 95.06 89 PHE A C 1
ATOM 704 O O . PHE A 1 89 ? -10.019 0.366 -1.441 1.00 95.06 89 PHE A O 1
ATOM 711 N N . HIS A 1 90 ? -8.826 -1.527 -1.064 1.00 90.31 90 HIS A N 1
ATOM 712 C CA . HIS A 1 90 ? -7.721 -1.243 -1.983 1.00 90.31 90 HIS A CA 1
ATOM 713 C C . HIS A 1 90 ? -8.059 -1.597 -3.435 1.00 90.31 90 HIS A C 1
ATOM 715 O O . HIS A 1 90 ? -8.919 -2.484 -3.646 1.00 90.31 90 HIS A O 1
#

Sequence (90 aa):
MDRGKYAQLLDPEYWAYIDAVNARHFSANAGMPVEQERALYDEMAAAFHTGRPAGVETEDGAITLADRAIPFRRYRLDGRSPRAAILYFH

Radius of gyration: 18.86 Å; chains: 1; bounding box: 32×39×49 Å

pLDDT: mean 92.44, std 5.34, range [61.41, 98.19]

Foldseek 3Di:
DPPPPCVPVDDPVVVVVVVVLVVVPQPDDPDDDVVVVVVSVVVSCVVPPPDDPPQKDKDWDWDDDPPDTHIDIDIDRPPDDDPDDDDDDD

InterPro domains:
  IPR029058 Alpha/Beta hydrolase fold [G3DSA:3.40.50.1820] (1-90)

Organism: Streptococcus pyogenes (NCBI:txid1314)

Secondary structure (DSSP, 8-state):
---GGGTTTS-HHHHHHHHHHHTT-----TT--HHHHHHHHHHHHHHT-----TTEEEEEEEEE-SS-EEEEEEEEETT---S-------